Protein AF-A0A954K7U8-F1 (afdb_monomer_lite)

Sequence (176 aa):
MFNLSDPNMILTGVLLLTVAWMLRKNFRYQHQVRSRNPLDEAQQELSSLEQSQFNRLNQLEIKLYEYGREVESRSDDRLRVLDELLREADQEINRLRQQLAITQQKQNDSAQESGPDILFYEKSQPLSASAEKRLMMVYLSQAGFSAQEISNCFQCPREEVEQVLAEDCPPGSEIA

Foldseek 3Di:
DDDPPDVVNVVVVVVVVVVVVVVVVVVVVVVCVVPDDVVVVVVVVVVVVVVVVVVVVVVVVVVVVVVVVVVVVVVVVVVVVVVVVVVVVVVVVVVVVVVVVVVVVVVVVVPPDDDDDPPDPPPPDPDPPVRVLLVVLLVVVVVPDDLVVSCVVVVHDSVVSVVSNVVPDDPDPDDD

Secondary structure (DSSP, 8-state):
---TT-HHHHHHHHHHHHHHHHHHHHHHHHHHHHT--HHHHHHHHHHHHHHHHHHHHHHHHHHHHHHHHHHHHHHHHHHHHHHHHHHHHHHHHHHHHHHHHHHHHHHHHGGGS---------------HHHHHHHHHHHHHHTT--HHHHHHHHT--HHHHHHHHHHS--S-----

Structure (mmCIF, N/CA/C/O backbone):
data_AF-A0A954K7U8-F1
#
_entry.id   AF-A0A954K7U8-F1
#
loop_
_atom_site.group_PDB
_atom_site.id
_atom_site.type_symbol
_atom_site.label_atom_id
_atom_site.label_alt_id
_atom_site.label_comp_id
_atom_site.label_asym_id
_atom_site.label_entity_id
_atom_site.label_seq_id
_atom_site.pdbx_PDB_ins_code
_atom_site.Cartn_x
_atom_site.Cartn_y
_atom_site.Cartn_z
_atom_site.occupancy
_atom_site.B_iso_or_equiv
_atom_site.auth_seq_id
_atom_site.auth_comp_id
_atom_site.auth_asym_id
_atom_site.auth_atom_id
_atom_site.pdbx_PDB_model_num
ATOM 1 N N . MET A 1 1 ? 6.325 25.016 -77.768 1.00 47.25 1 MET A N 1
ATOM 2 C CA . MET A 1 1 ? 5.304 25.251 -76.725 1.00 47.25 1 MET A CA 1
ATOM 3 C C . MET A 1 1 ? 4.943 23.900 -76.136 1.00 47.25 1 MET A C 1
ATOM 5 O O . MET A 1 1 ? 4.435 23.069 -76.872 1.00 47.25 1 MET A O 1
ATOM 9 N N . PHE A 1 2 ? 5.289 23.636 -74.874 1.00 59.03 2 PHE A N 1
ATOM 10 C CA . PHE A 1 2 ? 4.869 22.411 -74.187 1.00 59.03 2 PHE A CA 1
ATOM 11 C C . PHE A 1 2 ? 3.444 22.634 -73.675 1.00 59.03 2 PHE A C 1
ATOM 13 O O . PHE A 1 2 ? 3.220 23.566 -72.905 1.00 59.03 2 PHE A O 1
ATOM 20 N N . ASN A 1 3 ? 2.477 21.845 -74.145 1.00 58.31 3 ASN A N 1
ATOM 21 C CA . ASN A 1 3 ? 1.109 21.913 -73.643 1.00 58.31 3 ASN A CA 1
ATOM 22 C C . ASN A 1 3 ? 1.086 21.342 -72.221 1.00 58.31 3 ASN A C 1
ATOM 24 O O . ASN A 1 3 ? 1.115 20.134 -72.018 1.00 58.31 3 ASN A O 1
ATOM 28 N N . LEU A 1 4 ? 1.027 22.226 -71.223 1.00 60.97 4 LEU A N 1
ATOM 29 C CA . LEU A 1 4 ? 0.960 21.856 -69.803 1.00 60.97 4 LEU A CA 1
ATOM 30 C C . LEU A 1 4 ? -0.359 21.159 -69.407 1.00 60.97 4 LEU A C 1
ATOM 32 O O . LEU A 1 4 ? -0.514 20.771 -68.254 1.00 60.97 4 LEU A O 1
ATOM 36 N N . SER A 1 5 ? -1.306 21.006 -70.339 1.00 67.31 5 SER A N 1
ATOM 37 C CA . SER A 1 5 ? -2.619 20.398 -70.092 1.00 67.31 5 SER A CA 1
ATOM 38 C C . SER A 1 5 ? -2.708 18.919 -70.489 1.00 67.31 5 SER A C 1
ATOM 40 O O . SER A 1 5 ? -3.771 18.322 -70.314 1.00 67.31 5 SER A O 1
ATOM 42 N N . ASP A 1 6 ? -1.635 18.319 -71.019 1.00 77.31 6 ASP A N 1
ATOM 43 C CA . ASP A 1 6 ? -1.651 16.902 -71.381 1.00 77.31 6 ASP A CA 1
ATOM 44 C C . ASP A 1 6 ? -1.602 16.032 -70.110 1.00 77.31 6 ASP A C 1
ATOM 46 O O . ASP A 1 6 ? -0.643 16.121 -69.333 1.00 77.31 6 ASP A O 1
ATOM 50 N N . PRO A 1 7 ? -2.591 15.147 -69.880 1.00 79.44 7 PRO A N 1
ATOM 51 C CA . PRO A 1 7 ? -2.686 14.362 -68.647 1.00 79.44 7 PRO A CA 1
ATOM 52 C C . PRO A 1 7 ? -1.461 13.460 -68.435 1.00 79.44 7 PRO A C 1
ATOM 54 O O . PRO A 1 7 ? -1.035 13.242 -67.303 1.00 79.44 7 PRO A O 1
ATOM 57 N N . ASN A 1 8 ? -0.828 13.013 -69.522 1.00 79.75 8 ASN A N 1
ATOM 58 C CA . ASN A 1 8 ? 0.403 12.224 -69.482 1.00 79.75 8 ASN A CA 1
ATOM 59 C C . ASN A 1 8 ? 1.616 13.044 -68.996 1.00 79.75 8 ASN A C 1
ATOM 61 O O . ASN A 1 8 ? 2.471 12.507 -68.292 1.00 79.75 8 ASN A O 1
ATOM 65 N N . MET A 1 9 ? 1.695 14.344 -69.312 1.00 82.75 9 MET A N 1
ATOM 66 C CA . MET A 1 9 ? 2.743 15.238 -68.790 1.00 82.75 9 MET A CA 1
ATOM 67 C C . MET A 1 9 ? 2.549 15.533 -67.300 1.00 82.75 9 MET A C 1
ATOM 69 O O . MET A 1 9 ? 3.515 15.526 -66.539 1.00 82.75 9 MET A O 1
ATOM 73 N N . ILE A 1 10 ? 1.304 15.724 -66.859 1.00 83.62 10 ILE A N 1
ATOM 74 C CA . ILE A 1 10 ? 0.993 15.908 -65.435 1.00 83.62 10 ILE A CA 1
ATOM 75 C C . ILE A 1 10 ? 1.341 14.633 -64.652 1.00 83.62 10 ILE A C 1
ATOM 77 O O . ILE A 1 10 ? 2.014 14.704 -63.625 1.00 83.62 10 ILE A O 1
ATOM 81 N N . LEU A 1 11 ? 0.955 13.459 -65.164 1.00 85.81 11 LEU A N 1
ATOM 82 C CA . LEU A 1 11 ? 1.235 12.170 -64.527 1.00 85.81 11 LEU A CA 1
ATOM 83 C C . LEU A 1 11 ? 2.743 11.904 -64.403 1.00 85.81 11 LEU A C 1
ATOM 85 O O . LEU A 1 11 ? 3.226 11.547 -63.329 1.00 85.81 11 LEU A O 1
ATOM 89 N N . THR A 1 12 ? 3.499 12.105 -65.484 1.00 86.69 12 THR A N 1
ATO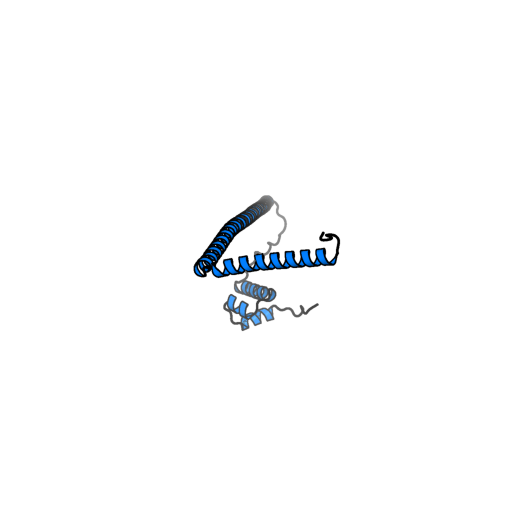M 90 C CA . THR A 1 12 ? 4.961 11.923 -65.489 1.00 86.69 12 THR A CA 1
ATOM 91 C C . THR A 1 12 ? 5.672 12.941 -64.595 1.00 86.69 12 THR A C 1
ATOM 93 O O . THR A 1 12 ? 6.610 12.573 -63.888 1.00 86.69 12 THR A O 1
ATOM 96 N N . GLY A 1 13 ? 5.191 14.187 -64.542 1.00 86.12 13 GLY A N 1
ATOM 97 C CA . GLY A 1 13 ? 5.684 15.214 -63.622 1.00 86.12 13 GLY A CA 1
ATOM 98 C C . GLY A 1 13 ? 5.469 14.850 -62.149 1.00 86.12 13 GLY A C 1
ATOM 99 O O . GLY A 1 13 ? 6.405 14.932 -61.354 1.00 86.12 13 GLY A O 1
ATOM 100 N N . VAL A 1 14 ? 4.272 14.376 -61.784 1.00 89.31 14 VAL A N 1
ATOM 101 C CA . VAL A 1 14 ? 3.979 13.899 -60.420 1.00 89.31 14 VAL A CA 1
ATOM 102 C C . VAL A 1 14 ? 4.832 12.677 -60.082 1.00 89.31 14 VAL A C 1
ATOM 104 O O . VAL A 1 14 ? 5.414 12.615 -58.998 1.00 89.31 14 VAL A O 1
ATOM 107 N N . LEU A 1 15 ? 4.979 11.734 -61.015 1.00 89.88 15 LEU A N 1
ATOM 108 C CA . LEU A 1 15 ? 5.795 10.539 -60.817 1.00 89.88 15 LEU A CA 1
ATOM 109 C C . LEU A 1 15 ? 7.260 10.905 -60.551 1.00 89.88 15 LEU A C 1
ATOM 111 O O . LEU A 1 15 ? 7.823 10.464 -59.551 1.00 89.88 15 LEU A O 1
ATOM 115 N N . LEU A 1 16 ? 7.854 11.788 -61.355 1.00 91.12 16 LEU A N 1
ATOM 116 C CA . LEU A 1 16 ? 9.213 12.284 -61.118 1.00 91.12 16 LEU A CA 1
ATOM 117 C C . LEU A 1 16 ? 9.349 12.998 -59.771 1.00 91.12 16 LEU A C 1
ATOM 119 O O . LEU A 1 16 ? 10.348 12.806 -59.079 1.00 91.12 16 LEU A O 1
ATOM 123 N N . LEU A 1 17 ? 8.345 13.777 -59.366 1.00 91.56 17 LEU A N 1
ATOM 124 C CA . LEU A 1 17 ? 8.369 14.496 -58.095 1.00 91.56 17 LEU A CA 1
ATOM 125 C C . LEU A 1 17 ? 8.304 13.536 -56.898 1.00 91.56 17 LEU A C 1
ATOM 127 O O . LEU A 1 17 ? 9.056 13.699 -55.937 1.00 91.56 17 LEU A O 1
ATOM 131 N N . THR A 1 18 ? 7.483 12.484 -56.978 1.00 90.44 18 THR A N 1
ATOM 132 C CA . THR A 1 18 ? 7.432 11.437 -55.944 1.00 90.44 18 THR A CA 1
ATOM 133 C C . THR A 1 18 ? 8.722 10.620 -55.872 1.00 90.44 18 THR A C 1
ATOM 135 O O . THR A 1 18 ? 9.223 10.372 -54.775 1.00 90.44 18 THR A O 1
ATOM 138 N N . VAL A 1 19 ? 9.319 10.269 -57.016 1.00 91.69 19 VAL A N 1
ATOM 139 C CA . VAL A 1 19 ? 10.599 9.545 -57.079 1.00 91.69 19 VAL A CA 1
ATOM 140 C C . VAL A 1 19 ? 11.734 10.407 -56.526 1.00 91.69 19 VAL A C 1
ATOM 142 O O . VAL A 1 19 ? 12.516 9.936 -55.701 1.00 91.69 19 VAL A O 1
ATOM 145 N N . ALA A 1 20 ? 11.793 11.688 -56.892 1.00 91.19 20 ALA A N 1
ATOM 146 C CA . ALA A 1 20 ? 12.766 12.633 -56.351 1.00 91.19 20 ALA A CA 1
ATOM 147 C C . ALA A 1 20 ? 12.601 12.822 -54.834 1.00 91.19 20 ALA A C 1
ATOM 149 O O . ALA A 1 20 ? 13.592 12.875 -54.100 1.00 91.19 20 ALA A O 1
ATOM 150 N N . TRP A 1 21 ? 11.361 12.871 -54.340 1.00 92.88 21 TRP A N 1
ATOM 151 C CA . TRP A 1 21 ? 11.073 12.954 -52.909 1.00 92.88 21 TRP A CA 1
ATOM 152 C C . TRP A 1 21 ? 11.500 11.686 -52.158 1.00 92.88 21 TRP A C 1
ATOM 154 O O . TRP A 1 21 ? 12.156 11.780 -51.118 1.00 92.88 21 TRP A O 1
ATOM 164 N N . MET A 1 22 ? 11.215 10.505 -52.713 1.00 89.94 22 MET A N 1
ATOM 165 C CA . MET A 1 22 ? 11.645 9.220 -52.156 1.00 89.94 22 MET A CA 1
ATOM 166 C C . MET A 1 22 ? 13.169 9.087 -52.133 1.00 89.94 22 MET A C 1
ATOM 168 O O . MET A 1 22 ? 13.724 8.687 -51.113 1.00 89.94 22 MET A O 1
ATOM 172 N N . LEU A 1 23 ? 13.862 9.481 -53.205 1.00 89.69 23 LEU A N 1
ATOM 173 C CA . LEU A 1 23 ? 15.326 9.488 -53.263 1.00 89.69 23 LEU A CA 1
ATOM 174 C C . LEU A 1 23 ? 15.911 10.448 -52.224 1.00 89.69 23 LEU A C 1
ATOM 176 O O . LEU A 1 23 ? 16.779 10.054 -51.449 1.00 89.69 23 LEU A O 1
ATOM 180 N N . ARG A 1 24 ? 15.391 11.680 -52.129 1.00 88.19 24 ARG A N 1
ATOM 181 C CA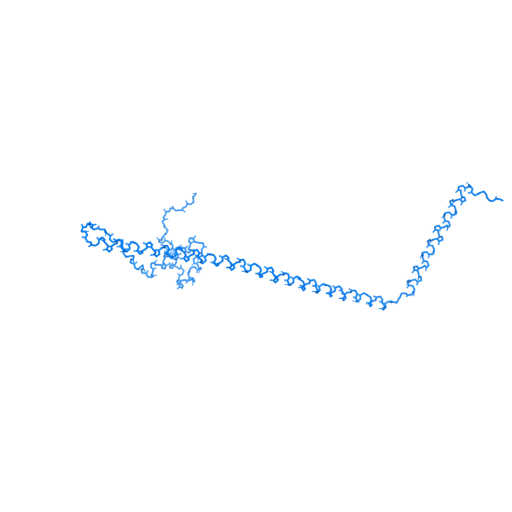 . ARG A 1 24 ? 15.822 12.660 -51.117 1.00 88.19 24 ARG A CA 1
ATOM 182 C C . ARG A 1 24 ? 15.626 12.132 -49.696 1.00 88.19 24 ARG A C 1
ATOM 184 O O . ARG A 1 24 ? 16.490 12.342 -48.844 1.00 88.19 24 ARG A O 1
ATOM 191 N N . LYS A 1 25 ? 14.506 11.452 -49.438 1.00 87.38 25 LYS A N 1
ATOM 192 C CA . LYS A 1 25 ? 14.235 10.789 -48.161 1.00 87.38 25 LYS A CA 1
ATOM 193 C C . LYS A 1 25 ? 15.275 9.690 -47.910 1.00 87.38 25 LYS A C 1
ATOM 195 O O . LYS A 1 25 ? 15.938 9.728 -46.879 1.00 87.38 25 LYS A O 1
ATOM 200 N N . ASN A 1 26 ? 15.500 8.793 -48.870 1.00 86.88 26 ASN A N 1
ATOM 201 C CA . ASN A 1 26 ? 16.453 7.684 -48.750 1.00 86.88 26 ASN A CA 1
ATOM 202 C C . ASN A 1 26 ? 17.902 8.139 -48.524 1.00 86.88 26 ASN A C 1
ATOM 204 O O . ASN A 1 26 ? 18.576 7.598 -47.653 1.00 86.88 26 ASN A O 1
ATOM 208 N N . PHE A 1 27 ? 18.373 9.170 -49.233 1.00 85.06 27 PHE A N 1
ATOM 209 C CA . PHE A 1 27 ? 19.722 9.710 -49.028 1.00 85.06 27 PHE A CA 1
ATOM 210 C C . PHE A 1 27 ? 19.909 10.308 -47.631 1.00 85.06 27 PHE A C 1
ATOM 212 O O . PHE A 1 27 ? 20.966 10.133 -47.029 1.00 85.06 27 PHE A O 1
ATOM 219 N N . ARG A 1 28 ? 18.883 10.971 -47.079 1.00 83.25 28 ARG A N 1
ATOM 220 C CA . ARG A 1 28 ? 18.927 11.469 -45.695 1.00 83.25 28 ARG A CA 1
ATOM 221 C C . ARG A 1 28 ? 19.013 10.328 -44.684 1.00 83.25 28 ARG A C 1
ATOM 223 O O . ARG A 1 28 ? 19.853 10.396 -43.793 1.00 83.25 28 ARG A O 1
ATOM 230 N N . TYR A 1 29 ? 18.214 9.274 -44.857 1.00 81.56 29 TYR A N 1
ATOM 231 C CA . TYR A 1 29 ? 18.287 8.089 -43.997 1.00 81.56 29 TYR A CA 1
ATOM 232 C C . TYR A 1 29 ? 19.640 7.382 -44.108 1.00 81.56 29 TYR A C 1
ATOM 234 O O . TYR A 1 29 ? 20.248 7.080 -43.088 1.00 81.56 29 TYR A O 1
ATOM 242 N N . GLN A 1 30 ? 20.163 7.175 -45.319 1.00 78.75 30 GLN A N 1
ATOM 243 C CA . GLN A 1 30 ? 21.482 6.564 -45.504 1.00 78.75 30 GLN A CA 1
ATOM 244 C C . GLN A 1 30 ? 22.601 7.398 -44.881 1.00 78.75 30 GLN A C 1
ATOM 246 O O . GLN A 1 30 ? 23.513 6.835 -44.278 1.00 78.75 30 GLN A O 1
ATOM 251 N N . HIS A 1 31 ? 22.540 8.728 -44.991 1.00 77.94 31 HIS A N 1
ATOM 252 C CA . HIS A 1 31 ? 23.553 9.581 -44.383 1.00 77.94 31 HIS A CA 1
ATOM 253 C C . HIS A 1 31 ? 23.493 9.524 -42.855 1.00 77.94 31 HIS A C 1
ATOM 255 O O . HIS A 1 31 ? 24.538 9.385 -42.227 1.00 77.94 31 HIS A O 1
ATOM 261 N N . GLN A 1 32 ? 22.283 9.534 -42.286 1.00 76.81 32 GLN A N 1
ATOM 262 C CA . GLN A 1 32 ? 22.053 9.406 -40.849 1.00 76.81 32 GLN A CA 1
ATOM 263 C C . GLN A 1 32 ? 22.506 8.046 -40.304 1.00 76.81 32 GLN A C 1
ATOM 265 O O . GLN A 1 32 ? 23.095 7.995 -39.233 1.00 76.81 32 GLN A O 1
ATOM 270 N N . VAL A 1 33 ? 22.281 6.954 -41.042 1.00 76.12 33 VAL A N 1
ATOM 271 C CA . VAL A 1 33 ? 22.768 5.613 -40.676 1.00 76.12 33 VAL A CA 1
ATOM 272 C C . VAL A 1 33 ? 24.294 5.542 -40.771 1.00 76.12 33 VAL A C 1
ATOM 274 O O . VAL A 1 33 ? 24.935 4.954 -39.907 1.00 76.12 33 VAL A O 1
ATOM 277 N N . ARG A 1 34 ? 24.898 6.175 -41.783 1.00 73.88 34 ARG A N 1
ATOM 278 C CA . ARG A 1 34 ? 26.356 6.188 -41.970 1.00 73.88 34 ARG A CA 1
ATOM 279 C C . ARG A 1 34 ? 27.090 7.056 -40.942 1.00 73.88 34 ARG A C 1
ATOM 281 O O . ARG A 1 34 ? 28.250 6.781 -40.662 1.00 73.88 34 ARG A O 1
ATOM 288 N N . SER A 1 35 ? 26.442 8.086 -40.398 1.00 74.00 35 SER A N 1
ATOM 289 C CA . SER A 1 35 ? 26.982 8.937 -39.328 1.00 74.00 35 SER A CA 1
ATOM 290 C C . SER A 1 35 ? 26.568 8.487 -37.924 1.00 74.00 35 SER A C 1
ATOM 292 O O . SER A 1 35 ? 26.742 9.242 -36.971 1.00 74.00 35 SER A O 1
ATOM 294 N N . ARG A 1 36 ? 25.946 7.310 -37.789 1.00 72.75 36 ARG A N 1
ATOM 295 C CA . ARG A 1 36 ? 25.446 6.809 -36.510 1.00 72.75 36 ARG A CA 1
ATOM 296 C C . ARG A 1 36 ? 26.590 6.155 -35.746 1.00 72.75 36 ARG A C 1
ATOM 298 O O . ARG A 1 36 ? 27.134 5.142 -36.179 1.00 72.75 36 ARG A O 1
ATOM 305 N N . ASN A 1 37 ? 26.951 6.748 -34.615 1.00 82.50 37 ASN A N 1
ATOM 306 C CA . ASN A 1 37 ? 27.937 6.179 -33.711 1.00 82.50 37 ASN A CA 1
ATOM 307 C C . ASN A 1 37 ? 27.239 5.156 -32.802 1.00 82.50 37 ASN A C 1
ATOM 309 O O . ASN A 1 37 ? 26.352 5.540 -32.039 1.00 82.50 37 ASN A O 1
ATOM 313 N N . PRO A 1 38 ? 27.631 3.871 -32.835 1.00 79.94 38 PRO A N 1
ATOM 314 C CA . PRO A 1 38 ? 27.001 2.844 -32.002 1.00 79.94 38 PRO A CA 1
ATOM 315 C C . PRO A 1 38 ? 27.246 3.074 -30.504 1.00 79.94 38 PRO A C 1
ATOM 317 O O . PRO A 1 38 ? 26.459 2.639 -29.671 1.00 79.94 38 PRO A O 1
ATOM 320 N N . LEU A 1 39 ? 28.328 3.776 -30.158 1.00 83.88 39 LEU A N 1
ATOM 321 C CA . LEU A 1 39 ? 28.688 4.077 -28.776 1.00 83.88 39 LEU A CA 1
ATOM 322 C C . LEU A 1 39 ? 27.791 5.170 -28.176 1.00 83.88 39 LEU A C 1
ATOM 324 O O . LEU A 1 39 ? 27.333 5.018 -27.048 1.00 83.88 39 LEU A O 1
ATOM 328 N N . ASP A 1 40 ? 27.480 6.215 -28.949 1.00 85.69 40 ASP A N 1
ATOM 329 C CA . ASP A 1 40 ? 26.571 7.288 -28.518 1.00 85.69 40 ASP A CA 1
ATOM 330 C C . ASP A 1 40 ? 25.139 6.760 -28.352 1.00 85.69 40 ASP A C 1
ATOM 332 O O . ASP A 1 40 ? 24.432 7.140 -27.421 1.00 85.69 40 ASP A O 1
ATOM 336 N N . GLU A 1 41 ? 24.721 5.837 -29.222 1.00 84.44 41 GLU A N 1
ATOM 337 C CA . GLU A 1 41 ? 23.416 5.188 -29.116 1.00 84.44 41 GLU A CA 1
ATOM 338 C C . GLU A 1 41 ? 23.325 4.284 -27.882 1.00 84.44 41 GLU A C 1
ATOM 340 O O . GLU A 1 41 ? 22.373 4.401 -27.116 1.00 84.44 41 GLU A O 1
ATOM 345 N N . ALA A 1 42 ? 24.347 3.465 -27.615 1.00 86.75 42 ALA A N 1
ATOM 346 C CA . ALA A 1 42 ? 24.395 2.654 -26.400 1.00 86.75 42 ALA A CA 1
ATOM 347 C C . ALA A 1 42 ? 24.392 3.516 -25.121 1.00 86.75 42 ALA A C 1
ATOM 349 O O . ALA A 1 42 ? 23.771 3.147 -24.126 1.00 86.75 42 ALA A O 1
ATOM 350 N N . GLN A 1 43 ? 25.042 4.686 -25.134 1.00 89.62 43 GLN A N 1
ATOM 351 C CA . GLN A 1 43 ? 25.000 5.636 -24.015 1.00 89.62 43 GLN A CA 1
ATOM 352 C C . GLN A 1 43 ? 23.629 6.303 -23.854 1.00 89.62 43 GLN A C 1
ATOM 354 O O . GLN A 1 43 ? 23.167 6.512 -22.729 1.00 89.62 43 GLN A O 1
ATOM 359 N N . GLN A 1 44 ? 22.946 6.617 -24.956 1.00 89.88 44 GLN A N 1
ATOM 360 C CA . GLN A 1 44 ? 21.565 7.098 -24.905 1.00 89.88 44 GLN A CA 1
ATOM 361 C C . GLN A 1 44 ? 20.618 6.028 -24.364 1.00 89.88 44 GLN A C 1
ATOM 363 O O . GLN A 1 44 ? 19.775 6.331 -23.522 1.00 89.88 44 GLN A O 1
ATOM 368 N N . GLU A 1 45 ? 20.782 4.776 -24.781 1.00 88.69 45 GLU A N 1
ATOM 369 C CA . GLU A 1 45 ? 19.992 3.667 -24.255 1.00 88.69 45 GLU A CA 1
ATOM 370 C C . GLU A 1 45 ? 20.249 3.473 -22.756 1.00 88.69 45 GLU A C 1
ATOM 372 O O . GLU A 1 45 ? 19.293 3.425 -21.982 1.00 88.69 45 GLU A O 1
ATOM 377 N N . LEU A 1 46 ? 21.513 3.471 -22.318 1.00 90.94 46 LEU A N 1
ATOM 378 C CA . LEU A 1 46 ? 21.870 3.380 -20.898 1.00 90.94 46 LEU A CA 1
ATOM 379 C C . LEU A 1 46 ? 21.289 4.530 -20.071 1.00 90.94 46 LEU A C 1
ATOM 381 O O . LEU A 1 46 ? 20.626 4.271 -19.072 1.00 90.94 46 LEU A O 1
ATOM 385 N N . SER A 1 47 ? 21.454 5.782 -20.503 1.00 92.69 47 SER A N 1
ATOM 386 C CA . SER A 1 47 ? 20.898 6.934 -19.775 1.00 92.69 47 SER A CA 1
ATOM 387 C C . SER A 1 47 ? 19.367 6.915 -19.734 1.00 92.69 47 SER A C 1
ATOM 389 O O . SER A 1 47 ? 18.768 7.259 -18.715 1.00 92.69 47 SER A O 1
ATOM 391 N N . SER A 1 48 ? 18.711 6.441 -20.799 1.00 93.25 48 SER A N 1
ATOM 392 C CA . SER A 1 48 ? 17.255 6.262 -20.811 1.00 93.25 48 SER A CA 1
ATOM 393 C C . SER A 1 48 ? 16.798 5.179 -19.828 1.00 93.25 48 SER A C 1
ATOM 395 O O . SER A 1 48 ? 15.799 5.359 -19.124 1.00 93.25 48 SER A O 1
ATOM 397 N N . LEU A 1 49 ? 17.556 4.082 -19.714 1.00 93.56 49 LEU A N 1
ATOM 398 C CA . LEU A 1 49 ? 17.294 3.025 -18.745 1.00 93.56 49 LEU A CA 1
ATOM 399 C C . LEU A 1 49 ? 17.514 3.535 -17.323 1.00 93.56 49 LEU A C 1
ATOM 401 O O . LEU A 1 49 ? 16.627 3.360 -16.491 1.00 93.56 49 LEU A O 1
ATOM 405 N N . GLU A 1 50 ? 18.624 4.217 -17.050 1.00 93.25 50 GLU A N 1
ATOM 406 C CA . GLU A 1 50 ? 18.909 4.832 -15.749 1.00 93.25 50 GLU A CA 1
ATOM 407 C C . GLU A 1 50 ? 17.795 5.793 -15.330 1.00 93.25 50 GLU A C 1
ATOM 409 O O . GLU A 1 50 ? 17.269 5.696 -14.219 1.00 93.25 50 GLU A O 1
ATOM 414 N N . GLN A 1 51 ? 17.351 6.657 -16.244 1.00 94.81 51 GLN A N 1
ATOM 415 C CA . GLN A 1 51 ? 16.258 7.584 -15.980 1.00 94.81 51 GLN A CA 1
ATOM 416 C C . GLN A 1 51 ? 14.935 6.850 -15.723 1.00 94.81 51 GLN A C 1
ATOM 418 O O . GLN A 1 51 ? 14.173 7.239 -14.836 1.00 94.81 51 GLN A O 1
ATOM 423 N N . SER A 1 52 ? 14.659 5.759 -16.444 1.00 94.19 52 SER A N 1
ATOM 424 C CA . SER A 1 52 ? 13.471 4.934 -16.200 1.00 94.19 52 SER A CA 1
ATOM 425 C C . SER A 1 52 ? 13.499 4.265 -14.820 1.00 94.19 52 SER A C 1
ATOM 427 O O . SER A 1 52 ? 12.475 4.234 -14.133 1.00 94.19 52 SER A O 1
ATOM 429 N N . GLN A 1 53 ? 14.669 3.791 -14.379 1.00 93.88 53 GLN A N 1
ATOM 430 C CA . GLN A 1 53 ? 14.844 3.188 -13.058 1.00 93.88 53 GLN A CA 1
ATOM 431 C C . GLN A 1 53 ? 14.699 4.235 -11.956 1.00 93.88 53 GLN A C 1
ATOM 433 O O . GLN A 1 53 ? 14.006 3.991 -10.971 1.00 93.88 53 GLN A O 1
ATOM 438 N N . PHE A 1 54 ? 15.274 5.423 -12.146 1.00 95.75 54 PHE A N 1
ATOM 439 C CA . PHE A 1 54 ? 15.131 6.530 -11.205 1.00 95.75 54 PHE A CA 1
ATOM 440 C C . PHE A 1 54 ? 13.669 6.976 -11.069 1.00 95.75 54 PHE A C 1
ATOM 442 O O . PHE A 1 54 ? 13.156 7.121 -9.961 1.00 95.75 54 PHE A O 1
ATOM 449 N N . ASN A 1 55 ? 12.954 7.101 -12.190 1.00 94.50 55 ASN A N 1
ATOM 450 C CA . ASN A 1 55 ? 11.526 7.414 -12.183 1.00 94.50 55 ASN A CA 1
ATOM 451 C C . ASN A 1 55 ? 10.709 6.336 -11.463 1.00 94.50 55 ASN A C 1
ATOM 453 O O . ASN A 1 55 ? 9.794 6.657 -10.704 1.00 94.50 55 ASN A O 1
ATOM 457 N N . ARG A 1 56 ? 11.042 5.056 -11.667 1.00 95.25 56 ARG A N 1
ATOM 458 C CA . ARG A 1 56 ? 10.396 3.945 -10.960 1.00 95.25 56 ARG A CA 1
ATOM 459 C C . ARG A 1 56 ? 10.662 3.998 -9.457 1.00 95.25 56 ARG A C 1
ATOM 461 O O . ARG A 1 56 ? 9.748 3.729 -8.683 1.00 95.25 56 ARG A O 1
ATOM 468 N N . LEU A 1 57 ? 11.878 4.353 -9.049 1.00 96.38 57 LEU A N 1
ATOM 469 C CA . LEU A 1 57 ? 12.239 4.517 -7.643 1.00 96.38 57 LEU A CA 1
ATOM 470 C C . LEU A 1 57 ? 11.421 5.645 -7.008 1.00 96.38 57 LEU A C 1
ATOM 472 O O . LEU A 1 57 ? 10.773 5.414 -5.994 1.00 96.38 57 LEU A O 1
ATOM 476 N N . ASN A 1 58 ? 11.341 6.806 -7.659 1.00 95.88 58 ASN A N 1
ATOM 477 C CA . ASN A 1 58 ? 10.535 7.932 -7.181 1.00 95.88 58 ASN A CA 1
ATOM 478 C C . ASN A 1 58 ? 9.039 7.565 -7.059 1.00 95.88 58 ASN A C 1
ATOM 480 O O . ASN A 1 58 ? 8.380 7.875 -6.072 1.00 95.88 58 ASN A O 1
ATOM 484 N N . GLN A 1 59 ? 8.490 6.811 -8.018 1.00 95.50 59 GLN A N 1
ATOM 485 C CA . GLN A 1 59 ? 7.116 6.303 -7.905 1.00 95.50 59 GLN A CA 1
ATOM 486 C C . GLN A 1 59 ? 6.924 5.351 -6.719 1.00 95.50 59 GLN A C 1
ATOM 488 O O . GLN A 1 59 ? 5.860 5.349 -6.103 1.00 95.50 59 GLN A O 1
ATOM 493 N N . LEU A 1 60 ? 7.915 4.511 -6.421 1.00 96.38 60 LEU A N 1
ATOM 494 C CA . LEU A 1 60 ? 7.864 3.617 -5.265 1.00 96.38 60 LEU A CA 1
ATOM 495 C C . LEU A 1 60 ? 7.961 4.393 -3.952 1.00 96.38 60 LEU A C 1
ATOM 497 O O . LEU A 1 60 ? 7.243 4.060 -3.016 1.00 96.38 60 LEU A O 1
ATOM 501 N N . GLU A 1 61 ? 8.786 5.434 -3.901 1.00 95.88 61 GLU A N 1
ATOM 502 C CA . GLU A 1 61 ? 8.889 6.333 -2.753 1.00 95.88 61 GLU A CA 1
ATOM 503 C C . GLU A 1 61 ? 7.545 7.012 -2.464 1.00 95.88 61 GLU A C 1
ATOM 505 O O . GLU A 1 61 ? 7.033 6.909 -1.350 1.00 95.88 61 GLU A O 1
ATOM 510 N N . ILE A 1 62 ? 6.908 7.597 -3.483 1.00 96.06 62 ILE A N 1
ATOM 511 C CA . ILE A 1 62 ? 5.577 8.208 -3.346 1.00 96.06 62 ILE A CA 1
ATOM 512 C C . ILE A 1 62 ? 4.553 7.184 -2.842 1.00 96.06 62 ILE A C 1
ATOM 514 O O . ILE A 1 62 ? 3.826 7.461 -1.891 1.00 96.06 62 ILE A O 1
ATOM 518 N N . LYS A 1 63 ? 4.528 5.977 -3.421 1.00 96.38 63 LYS A N 1
ATOM 519 C CA . LYS A 1 63 ? 3.622 4.906 -2.976 1.00 96.38 63 LYS A CA 1
ATOM 520 C C . LYS A 1 63 ? 3.869 4.488 -1.530 1.00 96.38 63 LYS A C 1
ATOM 522 O O . LYS A 1 63 ? 2.919 4.155 -0.829 1.00 96.38 63 LYS A O 1
ATOM 527 N N . LEU A 1 64 ? 5.123 4.486 -1.082 1.00 96.44 64 LEU A N 1
ATOM 528 C CA . LEU A 1 64 ? 5.474 4.153 0.295 1.00 96.44 64 LEU A CA 1
ATOM 529 C C . LEU A 1 64 ? 4.940 5.219 1.256 1.00 96.44 64 LEU A C 1
ATOM 531 O O . LEU A 1 64 ? 4.337 4.871 2.270 1.00 96.44 64 LEU A O 1
ATOM 535 N N . TYR A 1 65 ? 5.074 6.500 0.904 1.00 96.88 65 TYR A N 1
ATOM 536 C CA . TYR A 1 65 ? 4.480 7.598 1.669 1.00 96.88 65 TYR A CA 1
ATOM 537 C C . TYR A 1 65 ? 2.948 7.541 1.694 1.00 96.88 65 TYR A C 1
ATOM 539 O O . TYR A 1 65 ? 2.347 7.709 2.755 1.00 96.88 65 TYR A O 1
ATOM 547 N N . GLU A 1 66 ? 2.303 7.268 0.558 1.00 96.06 66 GLU A N 1
ATOM 548 C CA . GLU A 1 66 ? 0.845 7.108 0.484 1.00 96.06 66 GLU A CA 1
ATOM 549 C C . GLU A 1 66 ? 0.355 5.947 1.349 1.00 96.06 66 GLU A C 1
ATOM 551 O O . GLU A 1 66 ? -0.598 6.112 2.110 1.00 96.06 66 GLU A O 1
ATOM 556 N N . TYR A 1 67 ? 1.037 4.801 1.282 1.00 96.25 67 TYR A N 1
ATOM 557 C CA . TYR A 1 67 ? 0.712 3.639 2.101 1.00 96.25 67 TYR A CA 1
ATOM 558 C C . TYR A 1 67 ? 0.919 3.919 3.591 1.00 96.25 67 TYR A C 1
ATOM 560 O O . TYR A 1 67 ? 0.070 3.560 4.401 1.00 96.25 67 TYR A O 1
ATOM 568 N N . GLY A 1 68 ? 2.005 4.607 3.960 1.00 95.75 68 GLY A N 1
ATOM 569 C CA . GLY A 1 68 ? 2.238 5.045 5.336 1.00 95.75 68 GLY A CA 1
ATOM 570 C C . GLY A 1 68 ? 1.079 5.891 5.864 1.00 95.75 68 GLY A C 1
ATOM 571 O O . GLY A 1 68 ? 0.534 5.592 6.923 1.00 95.75 68 GLY A O 1
ATOM 572 N N . ARG A 1 69 ? 0.630 6.872 5.072 1.00 95.88 69 ARG A N 1
ATOM 573 C CA . ARG A 1 69 ? -0.508 7.731 5.426 1.00 95.88 69 ARG A CA 1
ATOM 574 C C . ARG A 1 69 ? -1.829 6.963 5.509 1.00 95.88 69 ARG A C 1
ATOM 576 O O . ARG A 1 69 ? -2.657 7.247 6.369 1.00 95.88 69 ARG A O 1
ATOM 583 N N . GLU A 1 70 ? -2.060 6.011 4.609 1.00 95.94 70 GLU A N 1
ATOM 584 C CA . GLU A 1 70 ? -3.267 5.180 4.643 1.00 95.94 70 GLU A CA 1
ATOM 585 C C . GLU A 1 70 ? -3.295 4.281 5.883 1.00 95.94 70 GLU A C 1
ATOM 587 O O . GLU A 1 70 ? -4.335 4.158 6.532 1.00 95.94 70 GLU A O 1
ATOM 592 N N . VAL A 1 71 ? -2.162 3.667 6.228 1.00 96.81 71 VAL A N 1
ATOM 593 C CA . VAL A 1 71 ? -2.045 2.840 7.431 1.00 96.81 71 VAL A CA 1
ATOM 594 C C . VAL A 1 71 ? -2.275 3.679 8.682 1.00 96.81 71 VAL A C 1
ATOM 596 O O . VAL A 1 71 ? -3.041 3.241 9.533 1.00 96.81 71 VAL A O 1
ATOM 599 N N . GLU A 1 72 ? -1.687 4.874 8.758 1.00 95.19 72 GLU A N 1
ATOM 600 C CA . GLU A 1 72 ? -1.876 5.812 9.871 1.00 95.19 72 GLU A CA 1
ATOM 601 C C . GLU A 1 72 ? -3.353 6.203 10.035 1.00 95.19 72 GLU A C 1
ATOM 603 O O . GLU A 1 72 ? -3.931 6.029 11.106 1.00 95.19 72 GLU A O 1
ATOM 608 N N . SER A 1 73 ? -4.020 6.594 8.945 1.00 95.00 73 SER A N 1
ATOM 609 C CA . SER A 1 73 ? -5.456 6.904 8.970 1.00 95.00 73 SER A CA 1
ATOM 610 C C . SER A 1 73 ? -6.300 5.710 9.422 1.00 95.00 73 SER A C 1
ATOM 612 O O . SER A 1 73 ? -7.213 5.866 10.229 1.00 95.00 73 SER A O 1
ATOM 614 N N . ARG A 1 74 ? -6.007 4.501 8.925 1.00 94.94 74 ARG A N 1
ATOM 615 C CA . ARG A 1 74 ? -6.736 3.290 9.329 1.00 94.94 74 ARG A CA 1
ATOM 616 C C . ARG A 1 74 ? -6.457 2.910 10.781 1.00 94.94 74 ARG A C 1
ATOM 618 O O . ARG A 1 74 ? -7.340 2.343 11.426 1.00 94.94 74 ARG A O 1
ATOM 625 N N . SER A 1 75 ? -5.247 3.149 11.288 1.00 95.12 75 SER A N 1
ATOM 626 C CA . SER A 1 75 ? -4.936 2.916 12.699 1.00 95.12 75 SER A CA 1
ATOM 627 C C . SER A 1 75 ? -5.652 3.911 13.597 1.00 95.12 75 SER A C 1
ATOM 629 O O . SER A 1 75 ? -6.225 3.479 14.591 1.00 95.12 75 SER A O 1
ATOM 631 N N . ASP A 1 76 ? -5.709 5.185 13.215 1.00 95.88 76 ASP A N 1
ATOM 632 C CA . ASP A 1 76 ? -6.417 6.221 13.970 1.00 95.88 76 ASP A CA 1
ATOM 633 C C . ASP A 1 76 ? -7.918 5.931 14.044 1.00 95.88 76 ASP A C 1
ATOM 635 O O . ASP A 1 76 ? -8.511 5.984 15.122 1.00 95.88 76 ASP A O 1
ATOM 639 N N . ASP A 1 77 ? -8.529 5.524 12.927 1.00 95.62 77 ASP A N 1
ATOM 640 C CA . ASP A 1 77 ? -9.938 5.127 12.902 1.00 95.62 77 ASP A CA 1
ATOM 641 C C . ASP A 1 77 ? -10.203 3.925 13.820 1.00 95.62 77 ASP A C 1
ATOM 643 O O . ASP A 1 77 ? -11.176 3.910 14.574 1.00 95.62 77 ASP A O 1
ATOM 647 N N . ARG A 1 78 ? -9.323 2.915 13.799 1.00 95.06 78 ARG A N 1
ATOM 648 C CA . ARG A 1 78 ? -9.446 1.737 14.673 1.00 95.06 78 ARG A CA 1
ATOM 649 C C . ARG A 1 78 ? -9.254 2.085 16.144 1.00 95.06 78 ARG A C 1
ATOM 651 O O . ARG A 1 78 ? -10.006 1.573 16.968 1.00 95.06 78 ARG A O 1
ATOM 658 N N . LEU A 1 79 ? -8.281 2.933 16.469 1.00 96.75 79 LEU A N 1
ATOM 659 C CA . LEU A 1 79 ? -8.064 3.419 17.832 1.00 96.75 79 LEU A CA 1
ATOM 660 C C . LEU A 1 79 ? -9.295 4.169 18.333 1.00 96.75 79 LEU A C 1
ATOM 662 O O . LEU A 1 79 ? -9.785 3.876 19.415 1.00 96.75 79 LEU A O 1
ATOM 666 N N . ARG A 1 80 ? -9.876 5.036 17.501 1.00 95.94 80 ARG A N 1
ATOM 667 C CA . ARG A 1 80 ? -11.101 5.760 17.843 1.00 95.94 80 ARG A CA 1
ATOM 668 C C . ARG A 1 80 ? -12.294 4.836 18.089 1.00 95.94 80 ARG A C 1
ATOM 670 O O . ARG A 1 80 ? -13.080 5.085 18.999 1.00 95.94 80 ARG A O 1
ATOM 677 N N . VAL A 1 81 ? -12.448 3.783 17.286 1.00 97.12 81 VAL A N 1
ATOM 678 C CA . VAL A 1 81 ? -13.495 2.771 17.506 1.00 97.12 81 VAL A CA 1
ATOM 679 C C . VAL A 1 81 ? -13.262 2.029 18.823 1.00 97.12 81 VAL A C 1
ATOM 681 O O . VAL A 1 81 ? -14.211 1.819 19.572 1.00 97.12 81 VAL A O 1
ATOM 684 N N . LEU A 1 82 ? -12.016 1.656 19.127 1.00 97.06 82 LEU A N 1
ATOM 685 C CA . LEU A 1 82 ? -11.673 1.013 20.396 1.00 97.06 82 LEU A CA 1
ATOM 686 C C . LEU A 1 82 ? -11.945 1.928 21.595 1.00 97.06 82 LEU A C 1
ATOM 688 O O . LEU A 1 82 ? -12.490 1.453 22.586 1.00 97.06 82 LEU A O 1
ATOM 692 N N . ASP A 1 83 ? -11.626 3.217 21.492 1.00 97.50 83 ASP A N 1
ATOM 693 C CA . ASP A 1 83 ? -11.897 4.195 22.548 1.00 97.50 83 ASP A CA 1
ATOM 694 C C . ASP A 1 83 ? -13.401 4.353 22.811 1.00 97.50 83 ASP A C 1
ATOM 696 O O . ASP A 1 83 ? -13.814 4.395 23.971 1.00 97.50 83 ASP A O 1
ATOM 700 N N . GLU A 1 84 ? -14.243 4.387 21.769 1.00 96.12 84 GLU A N 1
ATOM 701 C CA . GLU A 1 84 ? -15.698 4.447 21.976 1.00 96.12 84 GLU A CA 1
ATOM 702 C C . GLU A 1 84 ? -16.228 3.149 22.593 1.00 96.12 84 GLU A C 1
ATOM 704 O O . GLU A 1 84 ? -16.996 3.209 23.549 1.00 96.12 84 GLU A O 1
ATOM 709 N N . LEU A 1 85 ? -15.768 1.982 22.129 1.00 97.06 85 LEU A N 1
ATOM 710 C CA . LEU A 1 85 ? -16.153 0.693 22.715 1.00 97.06 85 LEU A CA 1
ATOM 711 C C . LEU A 1 85 ? -15.737 0.581 24.188 1.00 97.06 85 LEU A C 1
ATOM 713 O O . LEU A 1 85 ? -16.486 0.049 25.006 1.00 97.06 85 LEU A O 1
ATOM 717 N N . LEU A 1 86 ? -14.560 1.098 24.546 1.00 96.75 86 LEU A N 1
ATOM 718 C CA . LEU A 1 86 ? -14.095 1.146 25.931 1.00 96.75 86 LEU A CA 1
ATOM 719 C C . LEU A 1 86 ? -15.003 2.057 26.763 1.00 96.75 86 LEU A C 1
ATOM 721 O O . LEU A 1 86 ? -15.443 1.678 27.848 1.00 96.75 86 LEU A O 1
ATOM 725 N N . ARG A 1 87 ? -15.362 3.224 26.220 1.00 96.31 87 ARG A N 1
ATOM 726 C CA . ARG A 1 87 ? -16.279 4.165 26.868 1.00 96.31 87 ARG A CA 1
ATOM 727 C C . ARG A 1 87 ? -17.677 3.579 27.068 1.00 96.31 87 ARG A C 1
ATOM 729 O O . ARG A 1 87 ? -18.285 3.816 28.113 1.00 96.31 87 ARG A O 1
ATOM 736 N N . GLU A 1 88 ? -18.191 2.835 26.093 1.00 96.31 88 GLU A N 1
ATOM 737 C CA . GLU A 1 88 ? -19.460 2.108 26.193 1.00 96.31 88 GLU A CA 1
ATOM 738 C C . GLU A 1 88 ? -19.386 1.019 27.269 1.00 96.31 88 GLU A C 1
ATOM 740 O O . GLU A 1 88 ? -20.250 0.962 28.146 1.00 96.31 88 GLU A O 1
ATOM 745 N N . ALA A 1 89 ? -18.315 0.220 27.281 1.00 96.12 89 ALA A N 1
ATOM 746 C CA . ALA A 1 89 ? -18.107 -0.809 28.295 1.00 96.12 89 ALA A CA 1
ATOM 747 C C . ALA A 1 89 ? -18.039 -0.216 29.713 1.00 96.12 89 ALA A C 1
ATOM 749 O O . ALA A 1 89 ? -18.667 -0.743 30.633 1.00 96.12 89 ALA A O 1
ATOM 750 N N . ASP A 1 90 ? -17.350 0.912 29.902 1.00 95.81 90 ASP A N 1
ATOM 751 C CA . ASP A 1 90 ? -17.292 1.607 31.192 1.00 95.81 90 ASP A CA 1
ATOM 752 C C . ASP A 1 90 ? -18.665 2.128 31.642 1.00 95.81 90 ASP A C 1
ATOM 754 O O . ASP A 1 90 ? -19.004 2.072 32.831 1.00 95.81 90 ASP A O 1
ATOM 758 N N . GLN A 1 91 ? -19.491 2.616 30.713 1.00 95.06 91 GLN A N 1
ATOM 759 C CA . GLN A 1 91 ? -20.866 3.017 31.020 1.00 95.06 91 GLN A CA 1
ATOM 760 C C . GLN A 1 91 ? -21.717 1.820 31.445 1.00 95.06 91 GLN A C 1
ATOM 762 O O . GLN A 1 91 ? -22.438 1.911 32.442 1.00 95.06 91 GLN A O 1
ATOM 767 N N . GLU A 1 92 ? -21.604 0.693 30.742 1.00 94.44 92 GLU A N 1
ATOM 768 C CA . GLU A 1 92 ? -22.308 -0.550 31.064 1.00 94.44 92 GLU A CA 1
ATOM 769 C C . GLU A 1 92 ? -21.885 -1.078 32.445 1.00 94.44 92 GLU A C 1
ATOM 771 O O . GLU A 1 92 ? -22.731 -1.394 33.283 1.00 94.44 92 GLU A O 1
ATOM 776 N N . ILE A 1 93 ? -20.580 -1.083 32.739 1.00 93.69 93 ILE A N 1
ATOM 777 C CA . ILE A 1 93 ? -20.036 -1.472 34.047 1.00 93.69 93 ILE A CA 1
ATOM 778 C C . ILE A 1 93 ? -20.608 -0.579 35.146 1.00 93.69 93 ILE A C 1
ATOM 780 O O . ILE A 1 93 ? -21.045 -1.075 36.187 1.00 93.69 93 ILE A O 1
ATOM 784 N N . ASN A 1 94 ? -20.630 0.736 34.936 1.00 94.50 94 ASN A N 1
ATOM 785 C CA . ASN A 1 94 ? -21.176 1.666 35.918 1.00 94.50 94 ASN A CA 1
ATOM 786 C C . ASN A 1 94 ? -22.685 1.477 36.107 1.00 94.50 94 ASN A C 1
ATOM 788 O O . ASN A 1 94 ? -23.161 1.502 37.243 1.00 94.50 94 ASN A O 1
ATOM 792 N N . ARG A 1 95 ? -23.432 1.209 35.032 1.00 93.25 95 ARG A N 1
ATOM 793 C CA . ARG A 1 95 ? -24.860 0.879 35.094 1.00 93.25 95 ARG A CA 1
ATOM 794 C C . ARG A 1 95 ? -25.109 -0.399 35.895 1.00 93.25 95 ARG A C 1
ATOM 796 O O . ARG A 1 95 ? -25.962 -0.403 36.782 1.00 93.25 95 ARG A O 1
ATOM 803 N N . LEU A 1 96 ? -24.351 -1.462 35.633 1.00 93.75 96 LEU A N 1
ATOM 804 C CA . LEU A 1 96 ? -24.445 -2.728 36.365 1.00 93.75 96 LEU A CA 1
ATOM 805 C C . LEU A 1 96 ? -24.071 -2.548 37.841 1.00 93.75 96 LEU A C 1
ATOM 807 O O . LEU A 1 96 ? -24.772 -3.041 38.722 1.00 93.75 96 LEU A O 1
ATOM 811 N N . ARG A 1 97 ? -23.020 -1.774 38.138 1.00 92.25 97 ARG A N 1
ATOM 812 C CA . ARG A 1 97 ? -22.643 -1.425 39.518 1.00 92.25 97 ARG A CA 1
ATOM 813 C C . ARG A 1 97 ? -23.745 -0.653 40.240 1.00 92.25 97 ARG A C 1
ATOM 815 O O . ARG A 1 97 ? -24.016 -0.950 41.399 1.00 92.25 97 ARG A O 1
ATOM 822 N N . GLN A 1 98 ? -24.407 0.291 39.573 1.00 90.75 98 GLN A N 1
ATOM 823 C CA . GLN A 1 98 ? -25.553 1.007 40.142 1.00 90.75 98 GLN A CA 1
ATOM 824 C C . GLN A 1 98 ? -26.733 0.067 40.415 1.00 90.75 98 GLN A C 1
ATOM 826 O O . GLN A 1 98 ? -27.318 0.125 41.492 1.00 90.75 98 GLN A O 1
ATOM 831 N N . GLN A 1 99 ? -27.057 -0.840 39.488 1.00 91.06 99 GLN A N 1
ATOM 832 C CA . GLN A 1 99 ? -28.113 -1.839 39.694 1.00 91.06 99 GLN A CA 1
ATOM 833 C C . GLN A 1 99 ? -27.804 -2.779 40.866 1.00 91.06 99 GLN A C 1
ATOM 835 O O . GLN A 1 99 ? -28.691 -3.069 41.673 1.00 91.06 99 GLN A O 1
ATOM 840 N N . LEU A 1 100 ? -26.548 -3.214 41.002 1.00 88.75 100 LEU A N 1
ATOM 841 C CA . LEU A 1 100 ? -26.098 -4.011 42.142 1.00 88.75 100 LEU A CA 1
ATOM 842 C C . LEU A 1 100 ? -26.209 -3.230 43.454 1.00 88.75 100 LEU A C 1
ATOM 844 O O . LEU A 1 100 ? -26.740 -3.766 44.423 1.00 88.75 100 LEU A O 1
ATOM 848 N N . ALA A 1 101 ? -25.783 -1.966 43.480 1.00 87.00 101 ALA A N 1
ATOM 849 C CA . ALA A 1 101 ? -25.894 -1.116 44.663 1.00 87.00 101 ALA A CA 1
ATOM 850 C C . ALA A 1 101 ? -27.359 -0.923 45.097 1.00 87.00 101 ALA A C 1
ATOM 852 O O . ALA A 1 101 ? -27.672 -1.079 46.274 1.00 87.00 101 ALA A O 1
ATOM 853 N N . ILE A 1 102 ? -28.273 -0.673 44.152 1.00 85.94 102 ILE A N 1
ATOM 854 C CA . ILE A 1 102 ? -29.715 -0.552 44.429 1.00 85.94 102 ILE A CA 1
ATOM 855 C C . ILE A 1 102 ? -30.284 -1.873 44.963 1.00 85.94 102 ILE A C 1
ATOM 857 O O . ILE A 1 102 ? -31.067 -1.871 45.912 1.00 85.94 102 ILE A O 1
ATOM 861 N N . THR A 1 103 ? -29.887 -3.005 44.377 1.00 81.81 103 THR A N 1
ATOM 862 C CA . THR A 1 103 ? -30.353 -4.332 44.809 1.00 81.81 103 THR A CA 1
ATOM 863 C C . THR A 1 103 ? -29.871 -4.653 46.224 1.00 81.81 103 THR A C 1
ATOM 865 O O . THR A 1 103 ? -30.671 -5.078 47.053 1.00 81.81 103 THR A O 1
ATOM 868 N N . GLN A 1 104 ? -28.599 -4.383 46.534 1.00 79.75 104 GLN A N 1
ATOM 869 C CA . GLN A 1 104 ? -28.034 -4.569 47.875 1.00 79.75 104 GLN A CA 1
ATOM 870 C C . GLN A 1 104 ? -28.663 -3.623 48.905 1.00 79.75 104 GLN A C 1
ATOM 872 O O . GLN A 1 104 ? -28.957 -4.040 50.024 1.00 79.75 104 GLN A O 1
ATOM 877 N N . GLN A 1 105 ? -28.923 -2.366 48.537 1.00 73.88 105 GLN A N 1
ATOM 878 C CA . GLN A 1 105 ? -29.576 -1.410 49.429 1.00 73.88 105 GLN A CA 1
ATOM 879 C C . GLN A 1 105 ? -31.022 -1.818 49.733 1.00 73.88 105 GLN A C 1
ATOM 881 O O . GLN A 1 105 ? -31.412 -1.850 50.897 1.00 73.88 105 GLN A O 1
ATOM 886 N N . LYS A 1 106 ? -31.785 -2.248 48.719 1.00 67.81 106 LYS A N 1
ATOM 887 C CA . LYS A 1 106 ? -33.139 -2.789 48.909 1.00 67.81 106 LYS A CA 1
ATOM 888 C C . LYS A 1 106 ? -33.143 -4.024 49.817 1.00 67.81 106 LYS A C 1
ATOM 890 O O . LYS A 1 106 ? -34.077 -4.196 50.591 1.00 67.81 106 LYS A O 1
ATOM 895 N N . GLN A 1 107 ? -32.105 -4.859 49.744 1.00 60.38 107 GLN A N 1
ATOM 896 C CA . GLN A 1 107 ? -31.959 -6.041 50.594 1.00 60.38 107 GLN A CA 1
ATOM 897 C C . GLN A 1 107 ? -31.697 -5.665 52.064 1.00 60.38 107 GLN A C 1
ATOM 899 O O . G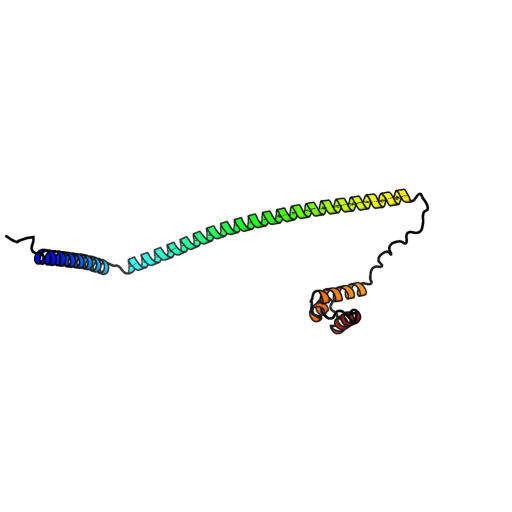LN A 1 107 ? -32.309 -6.252 52.956 1.00 60.38 107 GLN A O 1
ATOM 904 N N . ASN A 1 108 ? -30.870 -4.643 52.311 1.00 57.66 108 ASN A N 1
ATOM 905 C CA . ASN A 1 108 ? -30.608 -4.114 53.654 1.00 57.66 108 ASN A CA 1
ATOM 906 C C . ASN A 1 108 ? -31.829 -3.403 54.265 1.00 57.66 108 ASN A C 1
ATOM 908 O O . ASN A 1 108 ? -32.081 -3.571 55.455 1.00 57.66 108 ASN A O 1
ATOM 912 N N . ASP A 1 109 ? -32.621 -2.684 53.464 1.00 55.69 109 ASP A N 1
ATOM 913 C CA . ASP A 1 109 ? -33.861 -2.042 53.930 1.00 55.69 109 ASP A CA 1
ATOM 914 C C . ASP A 1 109 ? -34.993 -3.063 54.177 1.00 55.69 109 ASP A C 1
ATOM 916 O O . ASP A 1 109 ? -35.862 -2.846 55.018 1.00 55.69 109 ASP A O 1
ATOM 920 N N . SER A 1 110 ? -34.968 -4.216 53.496 1.00 50.31 110 SER A N 1
ATOM 921 C CA . SER A 1 110 ? -35.929 -5.314 53.701 1.00 50.31 110 SER A CA 1
ATOM 922 C C . SER A 1 110 ? -35.585 -6.268 54.853 1.00 50.31 110 SER A C 1
ATOM 924 O O . SER A 1 110 ? -36.370 -7.162 55.155 1.00 50.31 110 SER A O 1
ATOM 926 N N . ALA A 1 111 ? -34.453 -6.082 55.541 1.00 49.53 111 ALA A N 1
ATOM 927 C CA . ALA A 1 111 ? -34.057 -6.925 56.674 1.00 49.53 111 ALA A CA 1
ATOM 928 C C . ALA A 1 111 ? -34.884 -6.682 57.959 1.00 49.53 111 ALA A C 1
ATOM 930 O O . ALA A 1 111 ? -34.625 -7.320 58.980 1.00 49.53 111 ALA A O 1
ATOM 931 N N . GLN A 1 112 ? -35.875 -5.781 57.928 1.00 47.84 112 GLN A N 1
ATOM 932 C CA . GLN A 1 112 ? -36.710 -5.444 59.086 1.00 47.84 112 GLN A CA 1
ATOM 933 C C . GLN A 1 112 ? -38.146 -6.005 59.038 1.00 47.84 112 GLN A C 1
ATOM 935 O O . GLN A 1 112 ? -38.847 -5.925 60.045 1.00 47.84 112 GLN A O 1
ATOM 940 N N . GLU A 1 113 ? -38.579 -6.658 57.954 1.00 44.47 113 GLU A N 1
ATOM 941 C CA . GLU A 1 113 ? -39.872 -7.359 57.923 1.00 44.47 113 GLU A CA 1
ATOM 942 C C . GLU A 1 113 ? -39.691 -8.846 57.596 1.00 44.47 113 GLU A C 1
ATOM 944 O O . GLU A 1 113 ? -39.302 -9.237 56.500 1.00 44.47 113 GLU A O 1
ATOM 949 N N . SER A 1 114 ? -39.976 -9.688 58.596 1.00 60.25 114 SER A N 1
ATOM 950 C CA . SER A 1 114 ? -40.066 -11.145 58.461 1.00 60.25 114 SER A CA 1
ATOM 951 C C . SER A 1 114 ? -41.061 -11.533 57.360 1.00 60.25 114 SER A C 1
ATOM 953 O O . SER A 1 114 ? -42.253 -11.262 57.479 1.00 60.25 114 SER A O 1
ATOM 955 N N . GLY A 1 115 ? -40.579 -12.225 56.326 1.00 46.47 115 GLY A N 1
ATOM 956 C CA . GLY A 1 115 ? -41.371 -12.791 55.230 1.00 46.47 115 GLY A CA 1
ATOM 957 C C . GLY A 1 115 ? -40.576 -13.867 54.477 1.00 46.47 115 GLY A C 1
ATOM 958 O O . GLY A 1 115 ? -39.350 -13.854 54.542 1.00 46.47 115 GLY A O 1
ATOM 959 N N . PRO A 1 116 ? -41.249 -14.852 53.854 1.00 53.12 116 PRO A N 1
ATOM 960 C CA . PRO A 1 116 ? -40.865 -16.259 53.916 1.00 53.12 116 PRO A CA 1
ATOM 961 C C . PRO A 1 116 ? -39.689 -16.635 53.014 1.00 53.12 116 PRO A C 1
ATOM 963 O O . PRO A 1 116 ? -39.544 -16.129 51.906 1.00 53.12 116 PRO A O 1
ATOM 966 N N . ASP A 1 117 ? -38.910 -17.577 53.546 1.00 53.06 117 ASP A N 1
ATOM 967 C CA . ASP A 1 117 ? -37.854 -18.412 52.968 1.00 53.06 117 ASP A CA 1
ATOM 968 C C . ASP A 1 117 ? -37.737 -18.358 51.430 1.00 53.06 117 ASP A C 1
ATOM 970 O O . ASP A 1 117 ? -38.253 -19.204 50.693 1.00 53.06 117 ASP A O 1
ATOM 974 N N . ILE A 1 118 ? -37.037 -17.339 50.925 1.00 56.97 118 ILE A N 1
ATOM 975 C CA . ILE A 1 118 ? -36.526 -17.354 49.557 1.00 56.97 118 ILE A CA 1
ATOM 976 C C . ILE A 1 118 ? -35.318 -18.274 49.611 1.00 56.97 118 ILE A C 1
ATOM 978 O O . ILE A 1 118 ? -34.256 -17.872 50.087 1.00 56.97 118 ILE A O 1
ATOM 982 N N . LEU A 1 119 ? -35.516 -19.513 49.150 1.00 52.47 1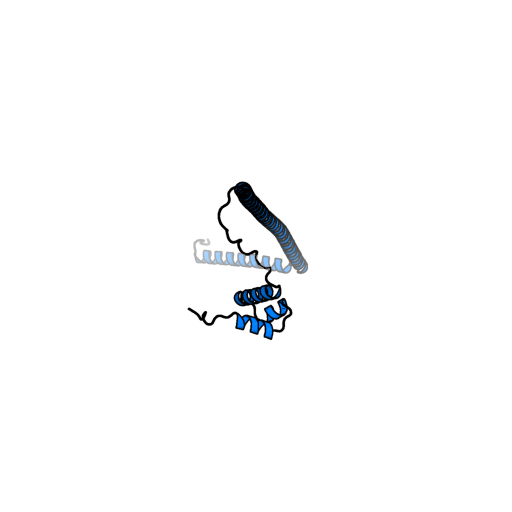19 LEU A N 1
ATOM 983 C CA . LEU A 1 119 ? -34.443 -20.453 48.854 1.00 52.47 119 LEU A CA 1
ATOM 984 C C . LEU A 1 119 ? -33.320 -19.677 48.174 1.00 52.47 119 LEU A C 1
ATOM 986 O O . LEU A 1 119 ? -33.473 -19.190 47.050 1.00 52.47 119 LEU A O 1
ATOM 990 N N . PHE A 1 120 ? -32.220 -19.517 48.908 1.00 47.16 120 PHE A N 1
ATOM 991 C CA . PHE A 1 120 ? -30.965 -19.031 48.374 1.00 47.16 120 PHE A CA 1
ATOM 992 C C . PHE A 1 120 ? -30.744 -19.748 47.048 1.00 47.16 120 PHE A C 1
ATOM 994 O O . PHE A 1 120 ? -30.726 -20.979 47.020 1.00 47.16 120 PHE A O 1
ATOM 1001 N N . TYR A 1 121 ? -30.609 -18.985 45.959 1.00 48.81 121 TYR A N 1
ATOM 1002 C CA . TYR A 1 121 ? -30.097 -19.544 44.719 1.00 48.81 121 TYR A CA 1
ATOM 1003 C C . TYR A 1 121 ? -28.787 -20.215 45.097 1.00 48.81 121 TYR A C 1
ATOM 1005 O O . TYR A 1 121 ? -27.887 -19.558 45.632 1.00 48.81 121 TYR A O 1
ATOM 1013 N N . GLU A 1 122 ? -28.782 -21.536 44.959 1.00 50.06 122 GLU A N 1
ATOM 1014 C CA . GLU A 1 122 ? -27.731 -22.423 45.406 1.00 50.06 122 GLU A CA 1
ATOM 1015 C C . GLU A 1 122 ? -26.408 -21.811 44.976 1.00 50.06 122 GLU A C 1
ATOM 1017 O O . GLU A 1 122 ? -26.134 -21.652 43.787 1.00 50.06 122 GLU A O 1
ATOM 1022 N N . LYS A 1 123 ? -25.655 -21.345 45.978 1.00 49.41 123 LYS A N 1
ATOM 1023 C CA . LYS A 1 123 ? -24.284 -20.873 45.859 1.00 49.41 123 LYS A CA 1
ATOM 1024 C C . LYS A 1 123 ? -23.593 -21.878 44.961 1.00 49.41 123 LYS A C 1
ATOM 1026 O O . LYS A 1 123 ? -23.348 -22.985 45.431 1.00 49.41 123 LYS A O 1
ATOM 1031 N N . SER A 1 124 ? -23.375 -21.506 43.697 1.00 53.66 124 SER A N 1
ATOM 1032 C CA . SER A 1 124 ? -22.800 -22.363 42.667 1.00 53.66 124 SER A CA 1
ATOM 1033 C C . SER A 1 124 ? -21.603 -23.048 43.295 1.00 53.66 124 SER A C 1
ATOM 1035 O O . SER A 1 124 ? -20.591 -22.389 43.568 1.00 53.66 124 SER A O 1
ATOM 1037 N N . GLN A 1 125 ? -21.775 -24.324 43.660 1.00 55.22 125 GLN A N 1
ATOM 1038 C CA . GLN A 1 125 ? -20.682 -25.105 44.204 1.00 55.22 125 GLN A CA 1
ATOM 1039 C C . GLN A 1 125 ? -19.579 -24.984 43.161 1.00 55.22 125 GLN A C 1
ATOM 1041 O O . GLN A 1 125 ? -19.889 -25.132 41.976 1.00 55.22 125 GLN A O 1
ATOM 1046 N N . PRO A 1 126 ? -18.340 -24.636 43.549 1.00 51.09 126 PRO A N 1
ATOM 1047 C CA . PRO A 1 126 ? -17.249 -24.652 42.595 1.00 51.09 126 PRO A CA 1
ATOM 1048 C C . PRO A 1 126 ? -17.254 -26.055 42.000 1.00 51.09 126 PRO A C 1
ATOM 1050 O O . PRO A 1 126 ? -17.045 -27.037 42.722 1.00 51.09 126 PRO A O 1
ATOM 1053 N N . LEU A 1 127 ? -17.621 -26.149 40.720 1.00 55.88 127 LEU A N 1
ATOM 1054 C CA . LEU A 1 127 ? -17.567 -27.398 39.990 1.00 55.88 127 LEU A CA 1
ATOM 1055 C C . LEU A 1 127 ? -16.145 -27.903 40.207 1.00 55.88 127 LEU A C 1
ATOM 1057 O O . LEU A 1 127 ? -15.177 -27.154 40.068 1.00 55.88 127 LEU A O 1
ATOM 1061 N N . SER A 1 128 ? -16.012 -29.147 40.668 1.00 65.50 128 SER A N 1
ATOM 1062 C CA . SER A 1 128 ? -14.691 -29.752 40.818 1.00 65.50 128 SER A CA 1
ATOM 1063 C C . SER A 1 128 ? -13.925 -29.520 39.517 1.00 65.50 128 SER A C 1
ATOM 1065 O O . SER A 1 128 ? -14.501 -29.691 38.444 1.00 65.50 128 SER A O 1
ATOM 1067 N N . ALA A 1 129 ? -12.647 -29.144 39.587 1.00 66.56 129 ALA A N 1
ATOM 1068 C CA . ALA A 1 129 ? -11.834 -28.828 38.406 1.00 66.56 129 ALA A CA 1
ATOM 1069 C C . ALA A 1 129 ? -11.879 -29.935 37.326 1.00 66.56 129 ALA A C 1
ATOM 1071 O O . ALA A 1 129 ? -11.658 -29.684 36.144 1.00 66.56 129 ALA A O 1
ATOM 1072 N N . SER A 1 130 ? -12.213 -31.171 37.719 1.00 73.25 130 SER A N 1
ATOM 1073 C CA . SER A 1 130 ? -12.473 -32.287 36.807 1.00 73.25 130 SER A CA 1
ATOM 1074 C C . SER A 1 130 ? -13.773 -32.142 35.995 1.00 73.25 130 SER A C 1
ATOM 1076 O O . SER A 1 130 ? -13.778 -32.458 34.810 1.00 73.25 130 SER A O 1
ATOM 1078 N N . ALA A 1 131 ? -14.857 -31.642 36.590 1.00 73.88 131 ALA A N 1
ATOM 1079 C CA . ALA A 1 131 ? -16.143 -31.430 35.925 1.00 73.88 131 ALA A CA 1
ATOM 1080 C C . ALA A 1 131 ? -16.094 -30.256 34.933 1.00 73.88 131 ALA A C 1
ATOM 1082 O O . ALA A 1 131 ? -16.594 -30.376 33.817 1.00 73.88 131 ALA A O 1
ATOM 1083 N N . GLU A 1 132 ? -15.417 -29.159 35.288 1.00 76.25 132 GLU A N 1
ATOM 1084 C CA . GLU A 1 132 ? -15.194 -28.032 34.366 1.00 76.25 132 GLU A CA 1
ATOM 1085 C C . GLU A 1 132 ? -14.349 -28.454 33.158 1.00 76.25 132 GLU A C 1
ATOM 1087 O O . GLU A 1 132 ? -14.651 -28.099 32.018 1.00 76.25 132 GLU A O 1
ATOM 1092 N N . LYS A 1 133 ? -13.327 -29.290 33.393 1.00 80.88 133 LYS A N 1
ATOM 1093 C CA . LYS A 1 133 ? -12.499 -29.872 32.332 1.00 80.88 133 LYS A CA 1
ATOM 1094 C C . LYS A 1 133 ? -13.331 -30.713 31.359 1.00 80.88 133 LYS A C 1
ATOM 1096 O O . LYS A 1 133 ? -13.146 -30.587 30.152 1.00 80.88 133 LYS A O 1
ATOM 1101 N N . ARG A 1 134 ? -14.256 -31.542 31.860 1.00 81.50 134 ARG A N 1
ATOM 1102 C CA . ARG A 1 134 ? -15.158 -32.358 31.022 1.00 81.50 134 ARG A CA 1
ATOM 1103 C C . ARG A 1 134 ? -16.081 -31.493 30.167 1.00 81.50 134 ARG A C 1
ATOM 1105 O O . ARG A 1 134 ? -16.112 -31.672 28.955 1.00 81.50 134 ARG A O 1
ATOM 1112 N N . LEU A 1 135 ? -16.724 -30.493 30.770 1.00 81.50 135 LEU A N 1
ATOM 1113 C CA . LEU A 1 135 ? -17.561 -29.522 30.056 1.00 81.50 135 LEU A CA 1
ATOM 1114 C C . LEU A 1 135 ? -16.797 -28.806 28.936 1.00 81.50 135 LEU A C 1
ATOM 1116 O O . LEU A 1 135 ? -17.304 -28.665 27.824 1.00 81.50 135 LEU A O 1
ATOM 1120 N N . MET A 1 136 ? -15.556 -28.397 29.204 1.00 81.25 136 MET A N 1
ATOM 1121 C CA . MET A 1 136 ? -14.722 -27.739 28.200 1.00 81.25 136 MET A CA 1
ATOM 1122 C C . MET A 1 136 ? -14.325 -28.688 27.055 1.00 81.25 136 MET A C 1
ATOM 1124 O O . MET A 1 136 ? -14.300 -28.268 25.899 1.00 81.25 136 MET A O 1
ATOM 1128 N N . MET A 1 137 ? -14.060 -29.970 27.338 1.00 83.06 137 MET A N 1
ATOM 1129 C CA . MET A 1 137 ? -13.806 -30.982 26.299 1.00 83.06 137 MET A CA 1
ATOM 1130 C C . MET A 1 137 ? -15.027 -31.179 25.388 1.00 83.06 137 MET A C 1
ATOM 1132 O O . MET A 1 137 ? -14.876 -31.201 24.165 1.00 83.06 137 MET A O 1
ATOM 1136 N N . VAL A 1 138 ? -16.234 -31.235 25.960 1.00 84.12 138 VAL A N 1
ATOM 1137 C CA . VAL A 1 138 ? -17.489 -31.325 25.194 1.00 84.12 138 VAL A CA 1
ATOM 1138 C C . VAL A 1 138 ? -17.697 -30.077 24.332 1.00 84.12 138 VAL A C 1
ATOM 1140 O O . VAL A 1 138 ? -17.979 -30.200 23.141 1.00 84.12 138 VAL A O 1
ATOM 1143 N N . TYR A 1 139 ? -17.477 -28.878 24.877 1.00 85.50 139 TYR A N 1
ATOM 1144 C CA . TYR A 1 139 ? -17.612 -27.625 24.125 1.00 85.50 139 TYR A CA 1
ATOM 1145 C C . TYR A 1 139 ? -16.670 -27.553 22.914 1.00 85.50 139 TYR A C 1
ATOM 1147 O O . TYR A 1 139 ? -17.085 -27.178 21.817 1.00 85.50 139 TYR A O 1
ATOM 1155 N N . LEU A 1 140 ? -15.411 -27.968 23.078 1.00 83.25 140 LEU A N 1
ATOM 1156 C CA . LEU A 1 140 ? -14.445 -27.989 21.978 1.00 83.25 140 LEU A CA 1
ATOM 1157 C C . LEU A 1 140 ? -14.817 -29.016 20.903 1.00 83.25 140 LEU A C 1
ATOM 1159 O O . LEU A 1 140 ? -14.654 -28.738 19.717 1.00 83.25 140 LEU A O 1
ATOM 1163 N N . SER A 1 141 ? -15.385 -30.160 21.285 1.00 83.38 141 SER A N 1
ATOM 1164 C CA . SER A 1 141 ? -15.888 -31.120 20.296 1.00 83.38 141 SER A CA 1
ATOM 1165 C C . SER A 1 141 ? -17.052 -30.550 19.472 1.00 83.38 141 SER A C 1
ATOM 1167 O O . SER A 1 141 ? -17.059 -30.685 18.251 1.00 83.38 141 SER A O 1
ATOM 1169 N N . GLN A 1 142 ? -17.986 -29.827 20.107 1.00 82.69 142 GLN A N 1
ATOM 1170 C CA . GLN A 1 142 ? -19.107 -29.167 19.423 1.00 82.69 142 GLN A CA 1
ATOM 1171 C C . GLN A 1 142 ? -18.639 -28.026 18.513 1.00 82.69 142 GLN A C 1
ATOM 1173 O O . GLN A 1 142 ? -19.228 -27.792 17.460 1.00 82.69 142 GLN A O 1
ATOM 1178 N N . ALA A 1 143 ? -17.551 -27.345 18.882 1.00 82.25 143 ALA A N 1
ATOM 1179 C CA . ALA A 1 143 ? -16.901 -26.334 18.053 1.00 82.25 143 ALA A CA 1
ATOM 1180 C C . ALA A 1 143 ? -16.114 -26.923 16.860 1.00 82.25 143 ALA A C 1
ATOM 1182 O O . ALA A 1 143 ? -15.585 -26.164 16.049 1.00 82.25 143 ALA A O 1
ATOM 1183 N N . GLY A 1 144 ? -16.055 -28.255 16.729 1.00 81.69 144 GLY A N 1
ATOM 1184 C CA . GLY A 1 144 ? -15.455 -28.951 15.589 1.00 81.69 144 GLY A CA 1
ATOM 1185 C C . GLY A 1 144 ? -13.976 -29.303 15.749 1.00 81.69 144 GLY A C 1
ATOM 1186 O O . GLY A 1 144 ? -13.342 -29.676 14.763 1.00 81.69 144 GLY A O 1
ATOM 1187 N N . PHE A 1 145 ? -13.414 -29.204 16.959 1.00 84.25 145 PHE A N 1
ATOM 1188 C CA . PHE A 1 145 ? -12.045 -29.653 17.222 1.00 84.25 145 PHE A CA 1
ATOM 1189 C C . PHE A 1 145 ? -11.966 -31.181 17.262 1.00 84.25 145 PHE A C 1
ATOM 1191 O O . PHE A 1 145 ? -12.837 -31.861 17.810 1.00 84.25 145 PHE A O 1
ATOM 1198 N N . SER A 1 146 ? -10.892 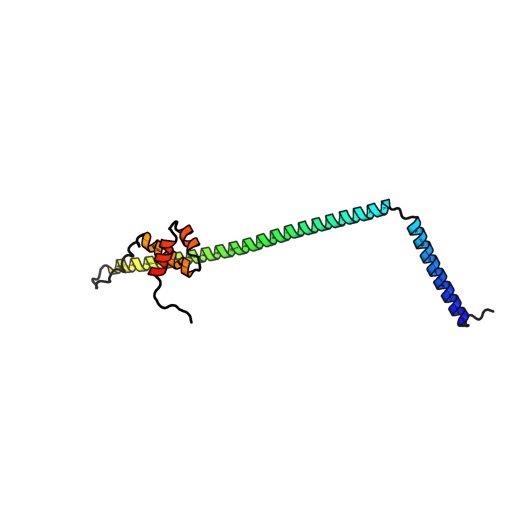-31.736 16.700 1.00 84.75 146 SER A N 1
ATOM 1199 C CA . SER A 1 146 ? -10.662 -33.179 16.703 1.00 84.75 146 SER A CA 1
ATOM 1200 C C . SER A 1 146 ? -10.287 -33.680 18.102 1.00 84.75 146 SER A C 1
ATOM 1202 O O . SER A 1 146 ? -9.625 -32.990 18.880 1.00 84.75 146 SER A O 1
ATOM 1204 N N . ALA A 1 147 ? -10.640 -34.930 18.414 1.00 79.69 147 ALA A N 1
ATOM 1205 C CA . ALA A 1 147 ? -10.299 -35.558 19.696 1.00 79.69 147 ALA A CA 1
ATOM 1206 C C . ALA A 1 147 ? -8.785 -35.524 20.002 1.00 79.69 147 ALA A C 1
ATOM 1208 O O . ALA A 1 147 ? -8.386 -35.464 21.163 1.00 79.69 147 ALA A O 1
ATOM 1209 N N . GLN A 1 148 ? -7.943 -35.504 18.961 1.00 81.94 148 GLN A N 1
ATOM 1210 C CA . GLN A 1 148 ? -6.487 -35.422 19.086 1.00 81.94 148 GLN A CA 1
ATOM 1211 C C . GLN A 1 148 ? -5.987 -34.009 19.438 1.00 81.94 148 GLN A C 1
ATOM 1213 O O . GLN A 1 148 ? -5.001 -33.853 20.157 1.00 81.94 148 GLN A O 1
ATOM 1218 N N . GLU A 1 149 ? -6.668 -32.964 18.972 1.00 82.62 149 GLU A N 1
ATOM 1219 C CA . GLU A 1 149 ? -6.370 -31.582 19.368 1.00 82.62 149 GLU A CA 1
ATOM 1220 C C . GLU A 1 149 ? -6.802 -31.335 20.814 1.00 82.62 149 GLU A C 1
ATOM 1222 O O . GLU A 1 149 ? -6.038 -30.783 21.606 1.00 82.62 149 GLU A O 1
ATOM 1227 N N . ILE A 1 150 ? -7.974 -31.848 21.192 1.00 83.31 150 ILE A N 1
ATOM 1228 C CA . ILE A 1 150 ? -8.493 -31.763 22.561 1.00 83.31 150 ILE A CA 1
ATOM 1229 C C . ILE A 1 150 ? -7.566 -32.512 23.535 1.00 83.31 150 ILE A C 1
ATOM 1231 O O . ILE A 1 150 ? -7.214 -31.968 24.585 1.00 83.31 150 ILE A O 1
ATOM 1235 N N . SER A 1 151 ? -7.081 -33.709 23.179 1.00 83.75 151 SER A N 1
ATOM 1236 C CA . SER A 1 151 ? -6.125 -34.453 24.015 1.00 83.75 151 SER A CA 1
ATOM 1237 C C . SER A 1 151 ? -4.818 -33.691 24.237 1.00 83.75 151 SER A C 1
ATOM 1239 O O . SER A 1 151 ? -4.279 -33.692 25.345 1.00 83.75 151 SER A O 1
ATOM 1241 N N . ASN A 1 152 ? -4.335 -32.984 23.210 1.00 84.12 152 ASN A N 1
ATOM 1242 C CA . ASN A 1 152 ? -3.118 -32.178 23.301 1.00 84.12 152 ASN A CA 1
ATOM 1243 C C . ASN A 1 152 ? -3.311 -30.946 24.198 1.00 84.12 152 ASN A C 1
ATOM 1245 O O . ASN A 1 152 ? -2.417 -30.614 24.976 1.00 84.12 152 ASN A O 1
ATOM 1249 N N . CYS A 1 153 ? -4.477 -30.296 24.137 1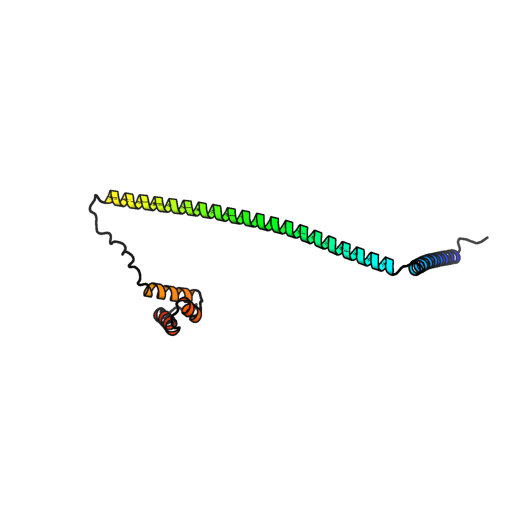.00 82.25 153 CYS A N 1
ATOM 1250 C CA . CYS A 1 153 ? -4.799 -29.143 24.983 1.00 82.25 153 CYS A CA 1
ATOM 1251 C C . CYS A 1 153 ? -4.879 -29.505 26.471 1.00 82.25 153 CYS A C 1
ATOM 1253 O O . CYS A 1 153 ? -4.423 -28.741 27.320 1.00 82.25 153 CYS A O 1
ATOM 1255 N N . PHE A 1 154 ? -5.439 -30.672 26.793 1.00 80.25 154 PHE A N 1
ATOM 1256 C CA . PHE A 1 154 ? -5.682 -31.094 28.175 1.00 80.25 154 PHE A CA 1
ATOM 1257 C C . PHE A 1 154 ? -4.642 -32.053 28.754 1.00 80.25 154 PHE A C 1
ATOM 1259 O O . PHE A 1 154 ? -4.787 -32.446 29.918 1.00 80.25 154 PHE A O 1
ATOM 1266 N N . GLN A 1 155 ? -3.628 -32.413 27.957 1.00 82.56 155 GLN A N 1
ATOM 1267 C CA . GLN A 1 155 ? -2.575 -33.380 28.291 1.00 82.56 155 GLN A CA 1
ATOM 1268 C C . GLN A 1 155 ? -3.150 -34.687 28.864 1.00 82.56 155 GLN A C 1
ATOM 1270 O O . GLN A 1 155 ? -2.631 -35.241 29.830 1.00 82.56 155 GLN A O 1
ATOM 1275 N N . CYS A 1 156 ? -4.257 -35.151 28.281 1.00 76.00 156 CYS A N 1
ATOM 1276 C CA . CYS A 1 156 ? -4.936 -36.389 28.660 1.00 76.00 156 CYS A CA 1
ATOM 1277 C C . CYS A 1 156 ? -4.800 -37.427 27.542 1.00 76.00 156 CYS A C 1
ATOM 1279 O O . CYS A 1 156 ? -4.694 -37.050 26.371 1.00 76.00 156 CYS A O 1
ATOM 1281 N N . PRO A 1 157 ? -4.814 -38.731 27.868 1.00 81.25 157 PRO A N 1
ATOM 1282 C CA . PRO A 1 157 ? -4.856 -39.775 26.858 1.00 81.25 157 PRO A CA 1
ATOM 1283 C C . PRO A 1 157 ? -6.133 -39.645 26.026 1.00 81.25 157 PRO A C 1
ATOM 1285 O O . PRO A 1 157 ? -7.209 -39.315 26.524 1.00 81.25 157 PRO A O 1
ATOM 1288 N N . ARG A 1 158 ? -6.005 -39.922 24.729 1.00 78.12 158 ARG A N 1
ATOM 1289 C CA . ARG A 1 158 ? -7.101 -39.808 23.762 1.00 78.12 158 ARG A CA 1
ATOM 1290 C C . ARG A 1 158 ? -8.324 -40.649 24.150 1.00 78.12 158 ARG A C 1
ATOM 1292 O O . ARG A 1 158 ? -9.447 -40.206 23.948 1.00 78.12 158 ARG A O 1
ATOM 1299 N N . GLU A 1 159 ? -8.093 -41.813 24.749 1.00 77.50 159 GLU A N 1
ATOM 1300 C CA . GLU A 1 159 ? -9.139 -42.729 25.218 1.00 77.50 159 GLU A CA 1
ATOM 1301 C C . GLU A 1 159 ? -10.037 -42.088 26.291 1.00 77.50 159 GLU A C 1
ATOM 1303 O O . GLU A 1 159 ? -11.248 -42.278 26.261 1.00 77.50 159 GLU A O 1
ATOM 1308 N N . GLU A 1 160 ? -9.481 -41.256 27.180 1.00 76.56 160 GLU A N 1
ATOM 1309 C CA . GLU A 1 160 ? -10.267 -40.529 28.189 1.00 76.56 160 GLU A CA 1
ATOM 1310 C C . GLU A 1 160 ? -11.148 -39.446 27.555 1.00 76.56 160 GLU A C 1
ATOM 1312 O O . GLU A 1 160 ? -12.273 -39.226 27.996 1.00 76.56 160 GLU A O 1
ATOM 1317 N N . VAL A 1 161 ? -10.661 -38.776 26.506 1.00 75.56 161 VAL A N 1
ATOM 1318 C CA . VAL A 1 161 ? -11.435 -37.754 25.784 1.00 75.56 161 VAL A CA 1
ATOM 1319 C C . VAL A 1 161 ? -12.585 -38.408 25.021 1.00 75.56 161 VAL A C 1
ATOM 1321 O O . VAL A 1 161 ? -13.716 -37.942 25.101 1.00 75.56 161 VAL A O 1
ATOM 1324 N N . GLU A 1 162 ? -12.319 -39.513 24.322 1.00 77.75 162 GLU A N 1
ATOM 1325 C CA . GLU A 1 162 ? -13.351 -40.275 23.610 1.00 77.75 162 GLU A CA 1
ATOM 1326 C C . GLU A 1 162 ? -14.390 -40.862 24.578 1.00 77.75 162 GLU A C 1
ATOM 1328 O O . GLU A 1 162 ? -15.580 -40.844 24.271 1.00 77.75 162 GLU A O 1
ATOM 1333 N N . GLN A 1 163 ? -13.975 -41.297 25.772 1.00 77.94 163 GLN A N 1
ATOM 1334 C CA . GLN A 1 163 ? -14.890 -41.777 26.806 1.00 77.94 163 GLN A CA 1
ATOM 1335 C C . GLN A 1 163 ? -15.799 -40.664 27.345 1.00 77.94 163 GLN A C 1
ATOM 1337 O O . GLN A 1 163 ? -17.002 -40.880 27.455 1.00 77.94 163 GLN A O 1
ATOM 1342 N N . VAL A 1 164 ? -15.264 -39.469 27.624 1.00 75.81 164 VAL A N 1
ATOM 1343 C CA . VAL A 1 164 ? -16.070 -38.321 28.087 1.00 75.81 164 VAL A CA 1
ATOM 1344 C C . VAL A 1 164 ? -17.054 -37.863 27.007 1.00 75.81 164 VAL A C 1
ATOM 1346 O O . VAL A 1 164 ? -18.212 -37.588 27.303 1.00 75.81 164 VAL A O 1
ATOM 1349 N N . LEU A 1 165 ? -16.626 -37.830 25.743 1.00 74.69 165 LEU A N 1
ATOM 1350 C CA . LEU A 1 165 ? -17.503 -37.475 24.624 1.00 74.69 165 LEU A CA 1
ATOM 1351 C C . LEU A 1 165 ? -18.592 -38.528 24.366 1.00 74.69 165 LEU A C 1
ATOM 1353 O O . LEU A 1 165 ? -19.686 -38.173 23.930 1.00 74.69 165 LEU A O 1
ATOM 1357 N N . ALA A 1 166 ? -18.311 -39.804 24.641 1.00 74.56 166 ALA A N 1
ATOM 1358 C CA . ALA A 1 166 ? -19.285 -40.887 24.537 1.00 74.56 166 ALA A CA 1
ATOM 1359 C C . ALA A 1 166 ? -20.280 -40.916 25.712 1.00 74.56 166 ALA A C 1
ATOM 1361 O O . ALA A 1 166 ? -21.433 -41.291 25.516 1.00 74.56 166 ALA A O 1
ATOM 1362 N N . GLU A 1 167 ? -19.852 -40.525 26.916 1.00 70.00 167 GLU A N 1
ATOM 1363 C CA . GLU A 1 167 ? -20.683 -40.499 28.129 1.00 70.00 167 GLU A CA 1
ATOM 1364 C C . GLU A 1 167 ? -21.699 -39.337 28.113 1.00 70.00 167 GLU A C 1
ATOM 1366 O O . GLU A 1 167 ? -22.827 -39.510 28.571 1.00 70.00 167 GLU A O 1
ATOM 1371 N N . ASP A 1 168 ? -21.343 -38.199 27.498 1.00 61.44 168 ASP A N 1
ATOM 1372 C CA . ASP A 1 168 ? -22.195 -37.001 27.383 1.00 61.44 168 ASP A CA 1
ATOM 1373 C C . ASP A 1 168 ? -22.941 -36.876 26.031 1.00 61.44 168 ASP A C 1
ATOM 1375 O O . ASP A 1 168 ? -23.586 -35.857 25.772 1.00 61.44 168 ASP A O 1
ATOM 1379 N N . CYS A 1 169 ? -22.906 -37.897 25.162 1.00 45.62 169 CYS A N 1
ATOM 1380 C CA . CYS A 1 169 ? -23.771 -37.972 23.976 1.00 45.62 169 CYS A CA 1
ATOM 1381 C C . CYS A 1 169 ? -25.147 -38.562 24.346 1.00 45.62 169 CYS A C 1
ATOM 1383 O O . CYS A 1 169 ? -25.266 -39.784 24.480 1.00 45.62 169 CYS A O 1
ATOM 1385 N N . PRO A 1 170 ? -26.228 -37.763 24.465 1.00 47.44 170 PRO A N 1
ATOM 1386 C CA . PRO A 1 170 ? -27.568 -38.331 24.513 1.00 47.44 170 PRO A CA 1
ATOM 1387 C C . PRO A 1 170 ? -27.879 -39.035 23.177 1.00 47.44 170 PRO A C 1
ATOM 1389 O O . PRO A 1 170 ? -27.543 -38.507 22.112 1.00 47.44 170 PRO A O 1
ATOM 1392 N N . PRO A 1 171 ? -28.550 -40.202 23.182 1.00 43.47 171 PRO A N 1
ATOM 1393 C CA . PRO A 1 171 ? -29.010 -40.832 21.953 1.00 43.47 171 PRO A CA 1
ATOM 1394 C C . PRO A 1 171 ? -30.139 -39.979 21.360 1.00 43.47 171 PRO A C 1
ATOM 1396 O O . PRO A 1 171 ? -31.286 -40.102 21.785 1.00 43.47 171 PRO A O 1
ATOM 1399 N N . GLY A 1 172 ? -29.837 -39.088 20.410 1.00 46.25 172 GLY A N 1
ATOM 1400 C CA . GLY A 1 172 ? -30.900 -38.392 19.675 1.00 46.25 172 GLY A CA 1
ATOM 1401 C C . GLY A 1 172 ? -30.618 -37.007 19.098 1.00 46.25 172 GLY A C 1
ATOM 1402 O O . GLY A 1 172 ? -31.519 -36.175 19.127 1.00 46.25 172 GLY A O 1
ATOM 1403 N N . SER A 1 173 ? -29.445 -36.739 18.528 1.00 42.50 173 SER A N 1
ATOM 1404 C CA . SER A 1 173 ? -29.285 -35.598 17.608 1.00 42.50 173 SER A CA 1
ATOM 1405 C C . SER A 1 173 ? -28.673 -36.026 16.273 1.00 42.50 173 SER A C 1
ATOM 1407 O O . SER A 1 173 ? -27.727 -35.431 15.762 1.00 42.50 173 SER A O 1
ATOM 1409 N N . GLU A 1 174 ? -29.257 -37.068 15.679 1.00 42.88 174 GLU A N 1
ATOM 1410 C CA . GLU A 1 174 ? -29.181 -37.279 14.235 1.00 42.88 174 GLU A CA 1
ATOM 1411 C C . GLU A 1 174 ? -30.138 -36.297 13.532 1.00 42.88 174 GLU A C 1
ATOM 1413 O O . GLU A 1 174 ? -31.352 -36.384 13.668 1.00 42.88 174 GLU A O 1
ATOM 1418 N N . ILE A 1 175 ? -29.548 -35.335 12.818 1.00 42.34 175 ILE A N 1
ATOM 1419 C CA . ILE A 1 175 ? -29.873 -34.943 11.435 1.00 42.34 175 ILE A CA 1
ATOM 1420 C C . ILE A 1 175 ? -31.373 -34.839 11.074 1.00 42.34 175 ILE A C 1
ATOM 1422 O O . ILE A 1 175 ? -31.989 -35.832 10.689 1.00 42.34 175 ILE A O 1
ATOM 1426 N N . ALA A 1 176 ? -31.891 -33.605 11.039 1.00 33.44 176 ALA A N 1
ATOM 1427 C CA . ALA A 1 176 ? -32.685 -33.031 9.935 1.00 33.44 176 ALA A CA 1
ATOM 1428 C C . ALA A 1 176 ? -32.916 -31.528 10.162 1.00 33.44 176 ALA A C 1
ATOM 1430 O O . ALA A 1 176 ? -33.459 -31.170 11.230 1.00 33.44 176 ALA A O 1
#

pLDDT: mean 79.87, std 16.22, range [33.44, 97.5]

Radius of gyration: 45.78 Å; chains: 1; bounding box: 70×68×136 Å